Protein AF-A0A932KKS9-F1 (afdb_monomer_lite)

Structure (mmCIF, N/CA/C/O backbone):
data_AF-A0A932KKS9-F1
#
_entry.id   AF-A0A932KKS9-F1
#
loop_
_atom_site.group_PDB
_atom_site.id
_atom_site.type_symbol
_atom_site.label_atom_id
_atom_site.label_alt_id
_atom_site.label_comp_id
_atom_site.label_asym_id
_atom_site.label_entity_id
_atom_site.label_seq_id
_atom_site.pdbx_PDB_ins_code
_atom_site.Cartn_x
_atom_site.Cartn_y
_atom_site.Cartn_z
_atom_site.occupancy
_atom_site.B_iso_or_equiv
_atom_site.auth_seq_id
_atom_site.auth_comp_id
_atom_site.auth_asym_id
_atom_site.auth_atom_id
_atom_site.pdbx_PDB_model_num
ATOM 1 N N . MET A 1 1 ? -24.012 4.865 0.139 1.00 35.81 1 MET A N 1
ATOM 2 C CA . MET A 1 1 ? -23.047 5.985 0.243 1.00 35.81 1 MET A CA 1
ATOM 3 C C . MET A 1 1 ? -22.101 5.724 1.407 1.00 35.81 1 MET A C 1
ATOM 5 O O . MET A 1 1 ? -22.571 5.318 2.461 1.00 35.81 1 MET A O 1
ATOM 9 N N . LEU A 1 2 ? -20.787 5.906 1.229 1.00 42.94 2 LEU A N 1
ATOM 10 C CA . LEU A 1 2 ? -19.841 5.886 2.353 1.00 42.94 2 LEU A CA 1
ATOM 11 C C . LEU A 1 2 ? -20.163 7.050 3.305 1.00 42.94 2 LEU A C 1
ATOM 13 O O . LEU A 1 2 ? -20.509 8.124 2.812 1.00 42.94 2 LEU A O 1
ATOM 17 N N . PRO A 1 3 ? -19.999 6.903 4.630 1.00 50.28 3 PRO A N 1
ATOM 18 C CA . PRO A 1 3 ? -20.124 8.040 5.528 1.00 50.28 3 PRO A CA 1
ATOM 19 C C . PRO A 1 3 ? -19.064 9.078 5.148 1.00 50.28 3 PRO A C 1
ATOM 21 O O . PRO A 1 3 ? -17.864 8.789 5.191 1.00 50.28 3 PRO A O 1
ATOM 24 N N . THR A 1 4 ? -19.499 10.283 4.778 1.00 53.38 4 THR A N 1
ATOM 25 C CA . THR A 1 4 ? -18.657 11.426 4.375 1.00 53.38 4 THR A CA 1
ATOM 26 C C . THR A 1 4 ? -17.531 11.690 5.386 1.00 53.38 4 THR A C 1
ATOM 28 O O . THR A 1 4 ? -16.414 12.059 5.018 1.00 53.38 4 THR A O 1
ATOM 31 N N . ASN A 1 5 ? -17.787 11.378 6.661 1.00 62.34 5 ASN A N 1
ATOM 32 C CA . ASN A 1 5 ? -16.818 11.446 7.750 1.00 62.34 5 ASN A CA 1
ATOM 33 C C . ASN A 1 5 ? -15.598 10.542 7.553 1.00 62.34 5 ASN A C 1
ATOM 35 O O . ASN A 1 5 ? -14.487 10.985 7.818 1.00 62.34 5 ASN A O 1
ATOM 39 N N . ILE A 1 6 ? -15.745 9.316 7.040 1.00 58.53 6 ILE A N 1
ATOM 40 C CA . ILE A 1 6 ? -14.592 8.413 6.904 1.00 58.53 6 ILE A CA 1
ATOM 41 C C . ILE A 1 6 ? -13.647 8.913 5.808 1.00 58.53 6 ILE A C 1
ATOM 43 O O . ILE A 1 6 ? -12.434 8.859 5.979 1.00 58.53 6 ILE A O 1
ATOM 47 N N . ILE A 1 7 ? -14.177 9.426 4.694 1.00 58.31 7 ILE A N 1
ATOM 48 C CA . ILE A 1 7 ? -13.353 9.976 3.604 1.00 58.31 7 ILE A CA 1
ATOM 49 C C . ILE A 1 7 ? -12.610 11.233 4.079 1.00 58.31 7 ILE A C 1
ATOM 51 O O . ILE A 1 7 ? -11.415 11.382 3.815 1.00 58.31 7 ILE A O 1
ATOM 55 N N . ASN A 1 8 ? -13.285 12.116 4.817 1.00 65.19 8 ASN A N 1
ATOM 56 C CA . ASN A 1 8 ? -12.672 13.332 5.349 1.00 65.19 8 ASN A CA 1
ATOM 57 C C . ASN A 1 8 ? -11.624 13.035 6.431 1.00 65.19 8 ASN A C 1
ATOM 59 O O . ASN A 1 8 ? -10.540 13.619 6.399 1.00 65.19 8 ASN A O 1
ATOM 63 N N . SER A 1 9 ? -11.895 12.093 7.337 1.00 65.44 9 SER A N 1
ATOM 64 C CA . SER A 1 9 ? -10.921 11.622 8.329 1.00 65.44 9 SER A CA 1
ATOM 65 C C . SER A 1 9 ? -9.707 10.980 7.662 1.00 65.44 9 SER A C 1
ATOM 67 O O . SER A 1 9 ? -8.576 11.274 8.040 1.00 65.44 9 SER A O 1
ATOM 69 N N . TYR A 1 10 ? -9.926 10.190 6.607 1.00 67.81 10 TYR A N 1
ATOM 70 C CA . TYR A 1 10 ? -8.861 9.581 5.812 1.00 67.81 10 TYR A CA 1
ATOM 71 C C . TYR A 1 10 ? -7.950 10.639 5.177 1.00 67.81 10 TYR A C 1
ATOM 73 O O . TYR A 1 10 ? -6.737 10.608 5.369 1.00 67.81 10 TYR A O 1
ATOM 81 N N . LYS A 1 11 ? -8.528 11.636 4.489 1.00 69.50 11 LYS A N 1
ATOM 82 C CA . LYS A 1 11 ? -7.768 12.748 3.892 1.00 69.50 11 LYS A CA 1
ATOM 83 C C . LYS A 1 11 ? -6.979 13.537 4.940 1.00 69.50 11 LYS A C 1
ATOM 85 O O . LYS A 1 11 ? -5.802 13.821 4.723 1.00 69.50 11 LYS A O 1
ATOM 90 N N . LYS A 1 12 ? -7.599 13.861 6.082 1.00 73.31 12 LYS A N 1
ATOM 91 C CA . LYS A 1 12 ? -6.939 14.586 7.179 1.00 73.31 12 LYS A CA 1
ATOM 92 C C . LYS A 1 12 ? -5.760 13.800 7.755 1.00 73.31 12 LYS A C 1
ATOM 94 O O . LYS A 1 12 ? -4.700 14.383 7.959 1.00 73.31 12 LYS A O 1
ATOM 99 N N . LEU A 1 13 ? -5.918 12.496 7.977 1.00 73.62 13 LEU A N 1
ATOM 100 C CA . LEU A 1 13 ? -4.878 11.650 8.568 1.00 73.62 13 LEU A CA 1
ATOM 101 C C . LEU A 1 13 ? -3.695 11.460 7.609 1.00 73.62 13 LEU A C 1
ATOM 103 O O . LEU A 1 13 ? -2.547 11.654 8.007 1.00 73.62 13 LEU A O 1
ATOM 107 N N . VAL A 1 14 ? -3.968 11.208 6.323 1.00 74.88 14 VAL A N 1
ATOM 108 C CA . VAL A 1 14 ? -2.935 11.156 5.273 1.00 74.88 14 VAL A CA 1
ATOM 109 C C . VAL A 1 14 ? -2.135 12.459 5.225 1.00 74.88 14 VAL A C 1
ATOM 111 O O . VAL A 1 14 ? -0.903 12.427 5.248 1.00 74.88 14 VAL A O 1
ATOM 114 N N . GLN A 1 15 ? -2.824 13.602 5.181 1.00 79.25 15 GLN A N 1
ATOM 115 C CA . GLN A 1 15 ? -2.188 14.911 5.048 1.00 79.25 15 GLN A CA 1
ATOM 116 C C . GLN A 1 15 ? -1.385 15.305 6.294 1.00 79.25 15 GLN A C 1
ATOM 118 O O . GLN A 1 15 ? -0.313 15.891 6.163 1.00 79.25 15 GLN A O 1
ATOM 123 N N . LYS A 1 16 ? -1.894 14.990 7.491 1.00 79.88 16 LYS A N 1
ATOM 124 C CA . LYS A 1 16 ? -1.293 15.396 8.766 1.00 79.88 16 LYS A CA 1
ATOM 125 C C . LYS A 1 16 ? -0.158 14.476 9.215 1.00 79.88 16 LYS A C 1
ATOM 127 O O . LYS A 1 16 ? 0.813 14.963 9.779 1.00 79.88 16 LYS A O 1
ATOM 132 N N . GLU A 1 17 ? -0.264 13.168 8.985 1.00 76.50 17 GLU A N 1
ATOM 133 C CA . GLU A 1 17 ? 0.654 12.192 9.591 1.00 76.50 17 GLU A CA 1
ATOM 134 C C . GLU A 1 17 ? 1.556 11.465 8.588 1.00 76.50 17 GLU A C 1
ATOM 136 O O . GLU A 1 17 ? 2.693 11.121 8.914 1.00 76.50 17 GLU A O 1
ATOM 141 N N . CYS A 1 18 ? 1.089 11.241 7.357 1.00 73.56 18 CYS A N 1
ATOM 142 C CA . CYS A 1 18 ? 1.836 10.450 6.375 1.00 73.56 18 CYS A CA 1
ATOM 143 C C . CYS A 1 18 ? 2.631 11.326 5.405 1.00 73.56 18 CYS A C 1
ATOM 145 O O . CYS A 1 18 ? 3.827 11.125 5.223 1.00 73.56 18 CYS A O 1
ATOM 147 N N . ILE A 1 19 ? 2.011 12.342 4.798 1.00 79.12 19 ILE A N 1
ATOM 148 C CA . ILE A 1 19 ? 2.701 13.216 3.831 1.00 79.12 19 ILE A CA 1
ATOM 149 C C . ILE A 1 19 ? 3.947 13.922 4.410 1.00 79.12 19 ILE A C 1
ATOM 151 O O . ILE A 1 19 ? 4.940 14.030 3.677 1.00 79.12 19 ILE A O 1
ATOM 155 N N . PRO A 1 20 ? 3.962 14.371 5.681 1.00 81.94 20 PRO A N 1
ATOM 156 C CA . PRO A 1 20 ? 5.148 14.997 6.269 1.00 81.94 20 PRO A CA 1
ATOM 157 C C . PRO A 1 20 ? 6.303 14.019 6.528 1.00 81.94 20 PRO A C 1
ATOM 159 O O . PRO A 1 20 ? 7.463 14.413 6.467 1.00 81.94 20 PRO A O 1
ATOM 162 N N . THR A 1 21 ? 6.016 12.737 6.779 1.00 81.69 21 THR A N 1
ATOM 163 C CA . THR A 1 21 ? 7.035 11.717 7.103 1.00 81.69 21 THR A CA 1
ATOM 164 C C . THR A 1 21 ? 7.651 11.064 5.856 1.00 81.69 21 THR A C 1
ATOM 166 O O . THR A 1 21 ? 8.684 10.379 5.932 1.00 81.69 21 THR A O 1
ATOM 169 N N . ILE A 1 22 ? 7.040 11.308 4.692 1.00 83.00 22 ILE A N 1
ATOM 170 C CA . ILE A 1 22 ? 7.442 10.795 3.383 1.00 83.00 22 ILE A CA 1
ATOM 171 C C . ILE A 1 22 ? 8.274 11.840 2.636 1.00 83.00 22 ILE A C 1
ATOM 173 O O . ILE A 1 22 ? 7.859 12.986 2.448 1.00 83.00 22 ILE A O 1
ATOM 177 N N . ARG A 1 23 ? 9.441 11.416 2.136 1.00 86.06 23 ARG A N 1
ATOM 178 C CA . ARG A 1 23 ? 10.319 12.261 1.311 1.00 86.06 23 ARG A CA 1
ATOM 179 C C . ARG A 1 23 ? 9.577 12.721 0.051 1.00 86.06 23 ARG A C 1
ATOM 181 O O . ARG A 1 23 ? 8.859 11.931 -0.558 1.00 86.06 23 ARG A O 1
ATOM 188 N N . LEU A 1 24 ? 9.801 13.962 -0.390 1.00 82.25 24 LEU A N 1
ATOM 189 C CA . LEU A 1 24 ? 9.116 14.564 -1.548 1.00 82.25 24 LEU A CA 1
ATOM 190 C C . LEU A 1 24 ? 9.121 13.663 -2.797 1.00 82.25 24 LEU A C 1
ATOM 192 O O . LEU A 1 24 ? 8.064 13.434 -3.386 1.00 82.25 24 LEU A O 1
ATOM 196 N N . GLY A 1 25 ? 10.268 13.063 -3.138 1.00 84.12 25 GLY A N 1
ATOM 197 C CA . GLY A 1 25 ? 10.393 12.152 -4.286 1.00 84.12 25 GLY A CA 1
ATOM 198 C C . GLY A 1 25 ? 9.574 10.855 -4.178 1.00 84.12 25 GLY A C 1
ATOM 199 O O . GLY A 1 25 ? 9.229 10.255 -5.191 1.00 84.12 25 GLY A O 1
ATOM 200 N N . GLN A 1 26 ? 9.202 10.438 -2.966 1.00 83.94 26 GLN A N 1
ATOM 201 C CA . GLN A 1 26 ? 8.455 9.204 -2.700 1.00 83.94 26 GLN A CA 1
ATOM 202 C C . GLN A 1 26 ? 6.936 9.426 -2.607 1.00 83.94 26 GLN A C 1
ATOM 204 O O . GLN A 1 26 ? 6.168 8.464 -2.616 1.00 83.94 26 GLN A O 1
ATOM 209 N N . ARG A 1 27 ? 6.465 10.681 -2.570 1.00 85.06 27 ARG A N 1
ATOM 210 C CA . ARG A 1 27 ? 5.034 10.999 -2.410 1.00 85.06 27 ARG A CA 1
ATOM 211 C C . ARG A 1 27 ? 4.170 10.447 -3.538 1.00 85.06 27 ARG A C 1
ATOM 213 O O . ARG A 1 27 ? 3.116 9.882 -3.273 1.00 85.06 27 ARG A O 1
ATOM 220 N N . ARG A 1 28 ? 4.624 10.548 -4.793 1.00 86.25 28 ARG A N 1
ATOM 221 C CA . ARG A 1 28 ? 3.891 10.007 -5.957 1.00 86.25 28 ARG A CA 1
ATOM 222 C C . ARG A 1 28 ? 3.692 8.496 -5.851 1.00 86.25 28 ARG A C 1
ATOM 224 O O . ARG A 1 28 ? 2.654 7.973 -6.241 1.00 86.25 28 ARG A O 1
ATOM 231 N N . GLN A 1 29 ? 4.690 7.809 -5.312 1.00 86.94 29 GLN A N 1
ATOM 232 C CA . GLN A 1 29 ? 4.664 6.369 -5.122 1.00 86.94 29 GLN A CA 1
ATOM 233 C C . GLN A 1 29 ? 3.749 5.965 -3.964 1.00 86.94 29 GLN A C 1
ATOM 235 O O . GLN A 1 29 ? 2.964 5.032 -4.097 1.00 86.94 29 GLN A O 1
ATOM 240 N N . PHE A 1 30 ? 3.788 6.714 -2.863 1.00 84.00 30 PHE A N 1
ATOM 241 C CA . PHE A 1 30 ? 2.855 6.530 -1.758 1.00 84.00 30 PHE A CA 1
ATOM 242 C C . PHE A 1 30 ? 1.398 6.751 -2.181 1.00 84.00 30 PHE A C 1
ATOM 244 O O . PHE A 1 30 ? 0.544 5.921 -1.891 1.00 84.00 30 PHE A O 1
ATOM 251 N N . LEU A 1 31 ? 1.117 7.829 -2.922 1.00 84.06 31 LEU A N 1
ATOM 252 C CA . LEU A 1 31 ? -0.222 8.124 -3.443 1.00 84.06 31 LEU A CA 1
ATOM 253 C C . LEU A 1 31 ? -0.712 7.053 -4.423 1.00 84.06 31 LEU A C 1
ATOM 255 O O . LEU A 1 31 ? -1.895 6.724 -4.432 1.00 84.06 31 LEU A O 1
ATOM 259 N N . PHE A 1 32 ? 0.189 6.480 -5.225 1.00 86.94 32 PHE A N 1
ATOM 260 C CA . PHE A 1 32 ? -0.134 5.310 -6.037 1.00 86.94 32 PHE A CA 1
ATOM 261 C C . PHE A 1 32 ? -0.585 4.134 -5.159 1.00 86.94 32 PHE A C 1
ATOM 263 O O . PHE A 1 32 ? -1.644 3.573 -5.419 1.00 86.94 32 PHE A O 1
ATOM 270 N N . GLY A 1 33 ? 0.163 3.808 -4.099 1.00 83.44 33 GLY A N 1
ATOM 271 C CA . GLY A 1 33 ? -0.197 2.737 -3.164 1.00 83.44 33 GLY A CA 1
ATOM 272 C C . GLY A 1 33 ? -1.531 2.974 -2.460 1.00 83.44 33 GLY A C 1
ATOM 273 O O . GLY A 1 33 ? -2.362 2.076 -2.401 1.00 83.44 33 GLY A O 1
ATOM 274 N N . LEU A 1 34 ? -1.768 4.207 -2.014 1.00 80.31 34 LEU A N 1
ATOM 275 C CA . LEU A 1 34 ? -3.026 4.649 -1.416 1.00 80.31 34 LEU A CA 1
ATOM 276 C C . LEU A 1 34 ? -4.219 4.430 -2.365 1.00 80.31 34 LEU A C 1
ATOM 278 O O . LEU A 1 34 ? -5.262 3.912 -1.981 1.00 80.31 34 LEU A O 1
ATOM 282 N N . ASN A 1 35 ? -4.070 4.796 -3.636 1.00 81.19 35 ASN A N 1
ATOM 283 C CA . ASN A 1 35 ? -5.147 4.632 -4.609 1.00 81.19 35 ASN A CA 1
ATOM 284 C C . ASN A 1 35 ? -5.360 3.168 -5.001 1.00 81.19 35 ASN A C 1
ATOM 286 O O . ASN A 1 35 ? -6.502 2.723 -5.085 1.00 81.19 35 ASN A O 1
ATOM 290 N N . ALA A 1 36 ? -4.276 2.428 -5.235 1.00 82.06 36 ALA A N 1
ATOM 291 C CA . ALA A 1 36 ? -4.348 1.048 -5.691 1.00 82.06 36 ALA A CA 1
ATOM 292 C C . ALA A 1 36 ? -4.855 0.109 -4.589 1.00 82.06 36 ALA A C 1
ATOM 294 O O . ALA A 1 36 ? -5.689 -0.747 -4.856 1.00 82.06 36 ALA A O 1
ATOM 295 N N . LEU A 1 37 ? -4.388 0.267 -3.351 1.00 80.00 37 LEU A N 1
ATOM 296 C CA . LEU A 1 37 ? -4.654 -0.701 -2.284 1.00 80.00 37 LEU A CA 1
ATOM 297 C C . LEU A 1 37 ? -5.811 -0.301 -1.372 1.00 80.00 37 LEU A C 1
ATOM 299 O O . LEU A 1 37 ? -6.350 -1.168 -0.695 1.00 80.00 37 LEU A O 1
ATOM 303 N N . SER A 1 38 ? -6.184 0.982 -1.347 1.00 73.81 38 SER A N 1
ATOM 304 C CA . SER A 1 38 ? -6.982 1.532 -0.241 1.00 73.81 38 SER A CA 1
ATOM 305 C C . SER A 1 38 ? -8.241 2.268 -0.652 1.00 73.81 38 SER A C 1
ATOM 307 O O . SER A 1 38 ? -9.242 2.252 0.065 1.00 73.81 38 SER A O 1
ATOM 309 N N . ALA A 1 39 ? -8.211 2.938 -1.801 1.00 71.88 39 ALA A N 1
ATOM 310 C CA . ALA A 1 39 ? -9.361 3.682 -2.304 1.00 71.88 39 ALA A CA 1
ATOM 311 C C . ALA A 1 39 ? -10.438 2.774 -2.927 1.00 71.88 39 ALA A C 1
ATOM 313 O O . ALA A 1 39 ? -11.525 3.256 -3.245 1.00 71.88 39 ALA A O 1
ATOM 314 N N . ARG A 1 40 ? -10.142 1.484 -3.127 1.00 73.12 40 ARG A N 1
ATOM 315 C CA . ARG A 1 40 ? -10.967 0.526 -3.878 1.00 73.12 40 ARG A CA 1
ATOM 316 C C . ARG A 1 40 ? -10.999 -0.850 -3.199 1.00 73.12 40 ARG A C 1
ATOM 318 O O . ARG A 1 40 ? -10.164 -1.102 -2.322 1.00 73.12 40 ARG A O 1
ATOM 325 N N . PRO A 1 41 ? -11.929 -1.741 -3.597 1.00 75.56 41 PRO A N 1
ATOM 326 C CA . PRO A 1 41 ? -11.926 -3.114 -3.113 1.00 75.56 41 PRO A CA 1
ATOM 327 C C . PRO A 1 41 ? -10.645 -3.814 -3.553 1.00 75.56 41 PRO A C 1
ATOM 329 O O . PRO A 1 41 ? -10.104 -3.517 -4.621 1.00 75.56 41 PRO A O 1
ATOM 332 N N . PHE A 1 42 ? -10.147 -4.728 -2.729 1.00 79.75 42 PHE A N 1
ATOM 333 C CA . PHE A 1 42 ? -8.968 -5.508 -3.074 1.00 79.75 42 PHE A CA 1
ATOM 334 C C . PHE A 1 42 ? -9.378 -6.824 -3.697 1.00 79.75 42 PHE A C 1
ATOM 336 O O . PHE A 1 42 ? -10.031 -7.636 -3.048 1.00 79.75 42 PHE A O 1
ATOM 343 N N . VAL A 1 43 ? -8.981 -6.989 -4.956 1.00 81.12 43 VAL A N 1
ATOM 344 C CA . VAL 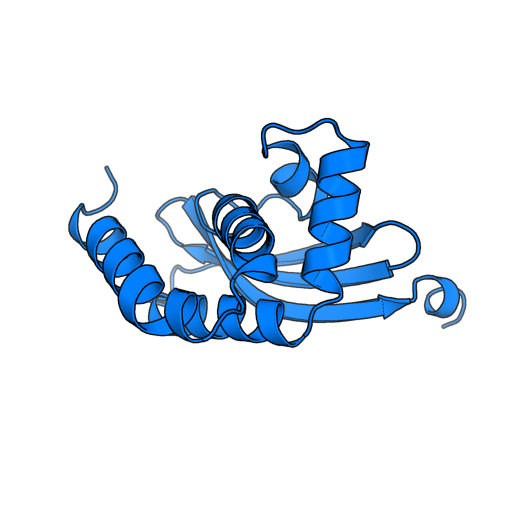A 1 43 ? -9.172 -8.220 -5.725 1.00 81.12 43 VAL A CA 1
ATOM 345 C C . VAL A 1 43 ? -7.858 -8.994 -5.773 1.00 81.12 43 VAL A C 1
ATOM 347 O O . VAL A 1 43 ? -7.811 -10.153 -5.391 1.00 81.12 43 VAL A O 1
ATOM 350 N N . SER A 1 44 ? -6.787 -8.330 -6.203 1.00 84.88 44 SER A N 1
ATOM 351 C CA . SER A 1 44 ? -5.402 -8.803 -6.111 1.00 84.88 44 SER A CA 1
ATOM 352 C C . SER A 1 44 ? -4.462 -7.620 -6.297 1.00 84.88 44 SER A C 1
ATOM 354 O O . SER A 1 44 ? -4.864 -6.592 -6.855 1.00 84.88 44 SER A O 1
ATOM 356 N N . LEU A 1 45 ? -3.198 -7.745 -5.896 1.00 84.00 45 LEU A N 1
ATOM 357 C CA . LEU A 1 45 ? -2.185 -6.714 -6.126 1.00 84.00 45 LEU A CA 1
ATOM 358 C C . LEU A 1 45 ? -2.080 -6.359 -7.612 1.00 84.00 45 LEU A C 1
ATOM 360 O O . LEU A 1 45 ? -2.043 -5.181 -7.969 1.00 84.00 45 LEU A O 1
ATOM 364 N N . ASN A 1 46 ? -2.076 -7.371 -8.481 1.00 84.38 46 ASN A N 1
ATOM 365 C CA . ASN A 1 46 ? -1.972 -7.195 -9.928 1.00 84.38 46 ASN A CA 1
ATOM 366 C C . ASN A 1 46 ? -3.203 -6.504 -10.524 1.00 84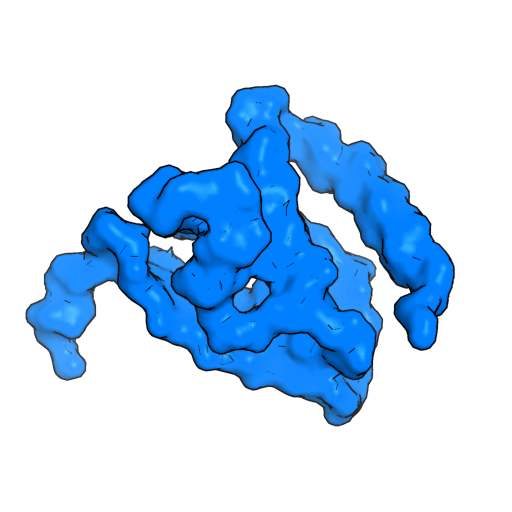.38 46 ASN A C 1
ATOM 368 O O . ASN A 1 46 ? -3.068 -5.556 -11.300 1.00 84.38 46 ASN A O 1
ATOM 372 N N . SER A 1 47 ? -4.404 -6.953 -10.150 1.00 84.00 47 SER A N 1
ATOM 373 C CA . SER A 1 47 ? -5.649 -6.349 -10.627 1.00 84.00 47 SER A CA 1
ATOM 374 C C . SER A 1 47 ? -5.735 -4.890 -10.182 1.00 84.00 47 SER A C 1
ATOM 376 O O . SER A 1 47 ? -5.869 -3.984 -11.005 1.00 84.00 47 SER A O 1
ATOM 378 N N . ASN A 1 48 ? -5.512 -4.640 -8.890 1.00 86.00 48 ASN A N 1
ATOM 379 C CA . ASN A 1 48 ? -5.561 -3.307 -8.310 1.00 86.00 48 ASN A CA 1
ATOM 380 C C . ASN A 1 48 ? -4.493 -2.371 -8.896 1.00 86.00 48 ASN A C 1
ATOM 382 O O . ASN A 1 48 ? -4.803 -1.209 -9.174 1.00 86.00 48 ASN A O 1
ATOM 386 N N . ALA A 1 49 ? -3.275 -2.861 -9.160 1.00 84.75 49 ALA A N 1
ATOM 387 C CA . ALA A 1 49 ? -2.229 -2.091 -9.833 1.00 84.75 49 ALA A CA 1
ATOM 388 C C . ALA A 1 49 ? -2.672 -1.626 -11.228 1.00 84.75 49 ALA A C 1
ATOM 390 O O . ALA A 1 49 ? -2.511 -0.450 -11.554 1.00 84.75 49 ALA A O 1
ATOM 391 N N . ARG A 1 50 ? -3.276 -2.515 -12.030 1.00 83.44 50 ARG A N 1
ATOM 392 C CA . ARG A 1 50 ? -3.766 -2.200 -13.387 1.00 83.44 50 ARG A CA 1
ATOM 393 C C . ARG A 1 50 ? -4.914 -1.201 -13.399 1.00 83.44 50 ARG A C 1
ATOM 395 O O . ARG A 1 50 ? -5.120 -0.531 -14.403 1.00 83.44 50 ARG A O 1
ATOM 402 N N . THR A 1 51 ? -5.645 -1.070 -12.295 1.00 79.69 51 THR A N 1
ATOM 403 C CA . THR A 1 51 ? -6.691 -0.045 -12.191 1.00 79.69 51 THR A CA 1
ATOM 404 C C . THR A 1 51 ? -6.142 1.375 -12.013 1.00 79.69 51 THR A C 1
ATOM 406 O O . THR A 1 51 ? -6.908 2.343 -12.082 1.00 79.69 51 THR A O 1
ATOM 409 N N . ALA A 1 52 ? -4.836 1.528 -11.769 1.00 70.31 52 ALA A N 1
ATOM 410 C CA . ALA A 1 52 ? -4.174 2.820 -11.839 1.00 70.31 52 ALA A CA 1
ATOM 411 C C . ALA A 1 52 ? -4.027 3.240 -13.309 1.00 70.31 52 ALA A C 1
ATOM 413 O O . ALA A 1 52 ? -3.739 2.406 -14.156 1.00 70.31 52 AL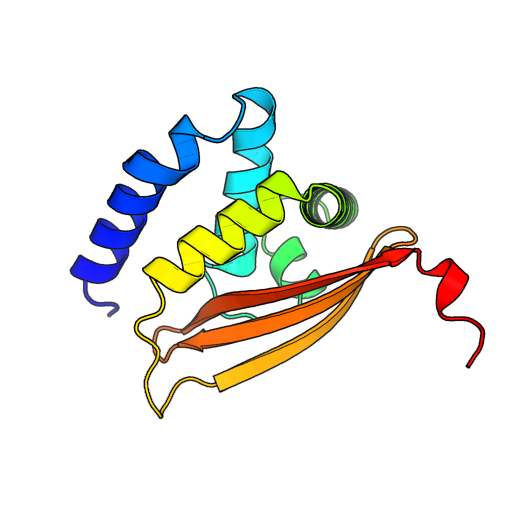A A O 1
ATOM 414 N N . HIS A 1 53 ? -4.191 4.531 -13.608 1.00 75.38 53 HIS A N 1
ATOM 415 C CA . HIS A 1 53 ? -4.134 5.098 -14.965 1.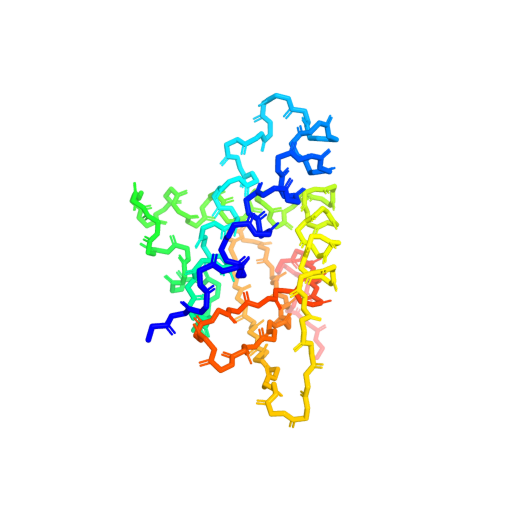00 75.38 53 HIS A CA 1
ATOM 416 C C . HIS A 1 53 ? -2.714 5.068 -15.581 1.00 75.38 53 HIS A C 1
ATOM 418 O O . HIS A 1 53 ? -2.127 6.106 -15.879 1.00 75.38 53 HIS A O 1
ATOM 424 N N . PHE A 1 54 ? -2.131 3.881 -15.727 1.00 80.12 54 PHE A N 1
ATOM 425 C CA . PHE A 1 54 ? -0.821 3.611 -16.310 1.00 80.12 54 PHE A CA 1
ATOM 426 C C . PHE A 1 54 ? -0.912 2.386 -17.226 1.00 80.12 54 PHE A C 1
ATOM 428 O O . PHE A 1 54 ? -1.805 1.554 -17.074 1.00 80.12 54 PHE A O 1
ATOM 435 N N . SER A 1 55 ? 0.036 2.243 -18.157 1.00 84.56 55 SER A N 1
ATOM 436 C CA . SER A 1 55 ? 0.193 0.986 -18.897 1.00 84.56 55 SER A CA 1
ATOM 437 C C . SER A 1 55 ? 0.480 -0.169 -17.931 1.00 84.56 55 SER A C 1
ATOM 439 O O . SER A 1 55 ? 1.033 0.042 -16.848 1.00 84.56 55 SER A O 1
ATOM 441 N N . ARG A 1 56 ? 0.135 -1.402 -18.324 1.00 80.88 56 ARG A N 1
ATOM 442 C CA . ARG A 1 56 ? 0.296 -2.597 -17.478 1.00 8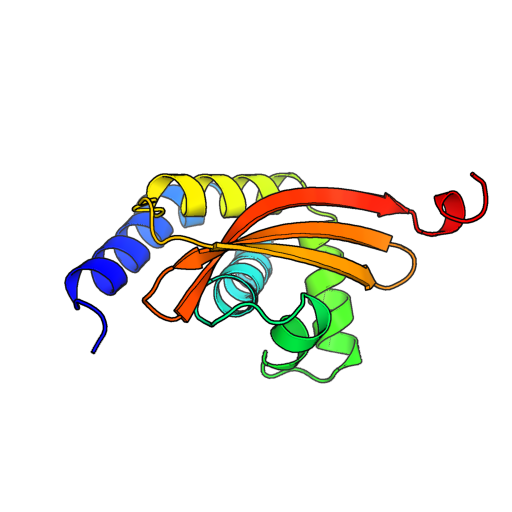0.88 56 ARG A CA 1
ATOM 443 C C . ARG A 1 56 ? 1.710 -2.725 -16.902 1.00 80.88 56 ARG A C 1
ATOM 445 O O . ARG A 1 56 ? 1.863 -2.816 -15.688 1.00 80.88 56 ARG A O 1
ATOM 452 N N . SER A 1 57 ? 2.731 -2.644 -17.753 1.00 82.81 57 SER A N 1
ATOM 453 C CA . SER A 1 57 ? 4.135 -2.733 -17.335 1.00 82.81 57 SER A CA 1
ATOM 454 C C . SER A 1 57 ? 4.535 -1.596 -16.391 1.00 82.81 57 SER A C 1
ATOM 456 O O . SER A 1 57 ? 5.235 -1.811 -15.403 1.00 82.81 57 SER A O 1
ATOM 458 N N . ALA A 1 58 ? 4.053 -0.373 -16.635 1.00 83.12 58 ALA A N 1
ATOM 459 C CA . ALA A 1 58 ? 4.324 0.763 -15.763 1.00 83.12 58 ALA A CA 1
ATOM 460 C C . ALA A 1 58 ? 3.632 0.626 -14.397 1.00 83.12 58 ALA A C 1
ATOM 462 O O . ALA A 1 58 ? 4.216 1.012 -13.380 1.00 83.12 58 ALA A O 1
ATOM 463 N N . ALA A 1 59 ? 2.416 0.080 -14.362 1.00 84.88 59 ALA A N 1
ATOM 464 C CA . ALA A 1 59 ? 1.671 -0.199 -13.140 1.00 84.88 59 ALA A CA 1
ATOM 465 C C . ALA A 1 59 ? 2.351 -1.288 -12.297 1.00 84.88 59 ALA A C 1
ATOM 467 O O . ALA A 1 59 ? 2.608 -1.064 -11.114 1.00 84.88 59 ALA A O 1
ATOM 468 N N . GLU A 1 60 ? 2.724 -2.409 -12.917 1.00 84.62 60 GLU A N 1
ATOM 469 C CA . GLU A 1 60 ? 3.459 -3.510 -12.279 1.00 84.62 60 GLU A CA 1
ATOM 470 C C . GLU A 1 60 ? 4.814 -3.016 -11.740 1.00 84.62 60 GLU A C 1
ATOM 472 O O . GLU A 1 60 ? 5.113 -3.193 -10.562 1.00 84.62 60 GLU A O 1
ATOM 477 N N . CYS A 1 61 ? 5.582 -2.248 -12.523 1.00 85.56 61 CYS A N 1
ATOM 478 C CA . CYS A 1 61 ? 6.833 -1.632 -12.063 1.00 85.56 61 CYS A CA 1
ATOM 479 C C . CYS A 1 61 ? 6.645 -0.632 -10.910 1.00 85.56 61 CYS A C 1
ATOM 481 O O . CYS A 1 61 ? 7.543 -0.448 -10.083 1.00 85.56 61 CYS A O 1
ATOM 483 N N . LYS A 1 62 ? 5.530 0.105 -10.861 1.00 86.81 62 LYS A N 1
ATOM 484 C CA . LYS A 1 62 ? 5.238 1.028 -9.749 1.00 86.81 62 LYS A CA 1
ATOM 485 C C . LYS A 1 62 ? 4.860 0.274 -8.484 1.00 86.81 62 LYS A C 1
ATOM 487 O O . LYS A 1 62 ? 5.340 0.646 -7.413 1.00 86.81 62 LYS A O 1
ATOM 492 N N . MET A 1 63 ? 4.068 -0.784 -8.628 1.00 87.25 63 MET A N 1
ATOM 493 C CA . MET A 1 63 ? 3.711 -1.682 -7.540 1.00 87.25 63 MET A CA 1
ATOM 494 C C . MET A 1 63 ? 4.957 -2.386 -6.996 1.00 87.25 63 MET A C 1
ATOM 496 O O . MET A 1 63 ? 5.249 -2.242 -5.817 1.00 87.25 63 MET A O 1
ATOM 500 N N . ALA A 1 64 ? 5.794 -2.974 -7.852 1.00 86.00 64 ALA A N 1
ATOM 501 C CA . ALA A 1 64 ? 7.074 -3.573 -7.467 1.00 86.00 64 ALA A CA 1
ATOM 502 C C . ALA A 1 64 ? 7.957 -2.603 -6.670 1.00 86.00 64 ALA A C 1
ATOM 504 O O . ALA A 1 64 ? 8.446 -2.924 -5.591 1.00 86.00 64 ALA A O 1
ATOM 505 N N . ARG A 1 65 ? 8.134 -1.368 -7.161 1.00 87.50 65 ARG A N 1
ATOM 506 C CA . ARG A 1 65 ? 8.934 -0.365 -6.445 1.00 87.50 65 ARG A CA 1
ATOM 507 C C . ARG A 1 65 ? 8.308 0.012 -5.101 1.00 87.50 65 ARG A C 1
ATOM 509 O O . ARG A 1 65 ? 9.046 0.337 -4.175 1.00 87.50 65 ARG A O 1
ATOM 516 N N . LEU A 1 66 ? 6.973 0.066 -5.005 1.00 86.88 66 LEU A N 1
ATOM 517 C CA . LEU A 1 66 ? 6.272 0.380 -3.754 1.00 86.88 66 LEU A CA 1
ATOM 518 C C . LEU A 1 66 ? 6.515 -0.740 -2.741 1.00 86.88 66 LEU A C 1
ATOM 520 O O . LEU A 1 66 ? 6.893 -0.472 -1.604 1.00 86.88 66 LEU A O 1
ATOM 524 N N . LEU A 1 67 ? 6.372 -1.978 -3.208 1.00 84.88 67 LEU A N 1
ATOM 525 C CA . LEU A 1 67 ? 6.575 -3.214 -2.467 1.00 84.88 67 LEU A CA 1
ATOM 526 C C . LEU A 1 67 ? 8.052 -3.503 -2.162 1.00 84.88 67 LEU A C 1
ATOM 528 O O . LEU A 1 67 ? 8.322 -4.384 -1.375 1.00 84.88 67 LEU A O 1
ATOM 532 N N . ARG A 1 68 ? 9.026 -2.773 -2.709 1.00 85.75 68 ARG A N 1
ATOM 533 C CA . ARG A 1 68 ? 10.433 -2.861 -2.263 1.00 85.75 68 ARG A CA 1
ATOM 534 C C . ARG A 1 68 ? 10.816 -1.782 -1.252 1.00 85.75 68 ARG A C 1
ATOM 536 O O . ARG A 1 68 ? 11.899 -1.821 -0.679 1.00 85.75 68 ARG A O 1
ATOM 543 N N . ASN A 1 69 ? 9.964 -0.780 -1.045 1.00 86.50 69 ASN A N 1
ATOM 544 C CA . ASN A 1 69 ? 10.274 0.352 -0.183 1.00 86.50 69 ASN A CA 1
ATOM 545 C C . ASN A 1 69 ? 9.681 0.141 1.215 1.00 86.50 69 ASN A C 1
ATOM 547 O O . ASN A 1 69 ? 8.556 0.565 1.484 1.00 86.50 69 ASN A O 1
ATOM 551 N N . ALA A 1 70 ? 10.468 -0.462 2.111 1.00 83.69 70 ALA A N 1
ATOM 552 C CA . ALA A 1 70 ? 10.060 -0.792 3.481 1.00 83.69 70 ALA A CA 1
ATOM 553 C C . ALA A 1 70 ? 9.447 0.397 4.241 1.00 83.69 70 ALA A C 1
ATOM 555 O O . ALA A 1 70 ? 8.428 0.260 4.917 1.00 83.69 70 ALA A O 1
ATOM 556 N N . LYS A 1 71 ? 10.001 1.606 4.072 1.00 83.69 71 LYS A N 1
ATOM 557 C CA . LYS A 1 71 ? 9.457 2.809 4.717 1.00 83.69 71 LYS A CA 1
ATOM 558 C C . LYS A 1 71 ? 8.055 3.140 4.201 1.00 83.69 71 LYS A C 1
ATOM 560 O O . LYS A 1 71 ? 7.183 3.484 4.993 1.00 83.69 71 LYS A O 1
ATOM 565 N N . LEU A 1 72 ? 7.819 3.051 2.891 1.00 83.69 72 LEU A N 1
ATOM 566 C CA . LEU A 1 72 ? 6.495 3.314 2.319 1.00 83.69 72 LEU A CA 1
ATOM 567 C C . LEU A 1 72 ? 5.477 2.236 2.686 1.00 83.69 72 LEU A C 1
ATOM 569 O O . LEU A 1 72 ? 4.335 2.582 2.980 1.00 83.69 72 LEU A O 1
ATOM 573 N N . GLN A 1 73 ? 5.887 0.967 2.721 1.00 82.12 73 GLN A N 1
ATOM 574 C CA . GLN A 1 73 ? 5.046 -0.128 3.207 1.00 82.12 73 GLN A CA 1
ATOM 575 C C . GLN A 1 73 ? 4.600 0.123 4.650 1.00 82.12 73 GLN A C 1
ATOM 577 O O . GLN A 1 73 ? 3.406 0.129 4.929 1.00 82.12 73 GLN A O 1
ATOM 582 N N . GLN A 1 74 ? 5.542 0.420 5.551 1.00 81.25 74 GLN A N 1
ATOM 583 C CA . GLN A 1 74 ? 5.244 0.709 6.954 1.00 81.25 74 GLN A CA 1
ATOM 584 C C . GLN A 1 74 ? 4.310 1.912 7.106 1.00 81.25 74 GLN A C 1
ATOM 586 O O . GLN A 1 74 ? 3.394 1.877 7.923 1.00 81.25 74 GLN A O 1
ATOM 591 N N . GLN A 1 75 ? 4.502 2.971 6.311 1.00 78.88 75 GLN A N 1
ATOM 592 C CA . GLN A 1 75 ? 3.590 4.119 6.327 1.00 78.88 75 GLN A CA 1
ATOM 593 C C . GLN A 1 75 ? 2.193 3.751 5.822 1.00 78.88 75 GLN A C 1
ATOM 595 O O . GLN A 1 75 ? 1.212 4.213 6.399 1.00 78.88 75 GLN A O 1
ATOM 600 N N . LEU A 1 76 ? 2.083 2.907 4.790 1.00 75.44 76 LEU A N 1
ATOM 601 C CA . LEU A 1 76 ? 0.792 2.405 4.321 1.00 75.44 76 LEU A CA 1
ATOM 602 C C . LEU A 1 76 ? 0.116 1.553 5.396 1.00 75.44 76 LEU A C 1
ATOM 604 O O . LEU A 1 76 ? -1.032 1.829 5.717 1.00 75.44 76 LEU A O 1
ATOM 608 N N . VAL A 1 77 ? 0.809 0.594 6.007 1.00 73.38 77 VAL A N 1
ATOM 609 C CA . VAL A 1 77 ? 0.242 -0.241 7.080 1.00 73.38 77 VAL A CA 1
ATOM 610 C C . VAL A 1 77 ? -0.169 0.616 8.281 1.00 73.38 77 VAL A C 1
ATOM 612 O O . VAL A 1 77 ? -1.299 0.516 8.748 1.00 73.38 77 VAL A O 1
ATOM 615 N N . LYS A 1 78 ? 0.685 1.540 8.742 1.00 73.88 78 LYS A N 1
ATOM 616 C CA . LYS A 1 78 ? 0.388 2.432 9.878 1.00 73.88 78 LYS A CA 1
ATOM 617 C C . LYS A 1 78 ? -0.821 3.331 9.617 1.00 73.88 78 LYS A C 1
ATOM 619 O O . LYS A 1 78 ? -1.661 3.496 10.499 1.00 73.88 78 LYS A O 1
ATOM 624 N N . LEU A 1 79 ? -0.911 3.905 8.416 1.00 70.94 79 LEU A N 1
ATOM 625 C CA . LEU A 1 79 ? -2.076 4.670 7.976 1.00 70.94 79 LEU A CA 1
ATOM 626 C C . LEU A 1 79 ? -3.341 3.806 8.055 1.00 70.94 79 LEU A C 1
ATOM 628 O O . LEU A 1 79 ? -4.364 4.248 8.574 1.00 70.94 79 LEU A O 1
ATOM 632 N N . HIS A 1 80 ? -3.260 2.572 7.558 1.00 67.50 80 HIS A N 1
ATOM 633 C CA . HIS A 1 80 ? -4.394 1.661 7.497 1.00 67.50 80 HIS A CA 1
ATOM 634 C C . HIS A 1 80 ? -4.846 1.174 8.861 1.00 67.50 80 HIS A C 1
ATOM 636 O O . HIS A 1 80 ? -6.040 1.228 9.117 1.00 67.50 80 HIS A O 1
ATOM 642 N N . LEU A 1 81 ? -3.931 0.805 9.756 1.00 66.56 81 LEU A N 1
ATOM 643 C CA . LEU A 1 81 ? -4.262 0.395 11.123 1.00 66.56 81 LEU A CA 1
ATOM 644 C C . LEU A 1 81 ? -4.941 1.516 11.922 1.00 66.56 81 LEU A C 1
ATOM 646 O O . LEU A 1 81 ? -5.846 1.270 12.711 1.00 66.56 81 LEU A O 1
ATOM 650 N N . LYS A 1 82 ? -4.549 2.775 11.696 1.00 65.62 82 LYS A N 1
ATOM 651 C CA . LYS A 1 82 ? -5.211 3.927 12.328 1.00 65.62 82 LYS A CA 1
ATOM 652 C C . LYS A 1 82 ? -6.603 4.219 11.765 1.00 65.62 82 LYS A C 1
ATOM 654 O O . LYS A 1 82 ? -7.410 4.861 12.430 1.00 65.62 82 LYS A O 1
ATOM 659 N N . LEU A 1 83 ? -6.867 3.797 10.531 1.00 63.38 83 LEU A N 1
ATOM 660 C CA . LEU A 1 83 ? -8.134 4.024 9.829 1.00 63.38 83 LEU A CA 1
ATOM 661 C C . LEU A 1 83 ? -9.045 2.798 9.848 1.00 63.38 83 LEU A C 1
ATOM 663 O O . LEU A 1 83 ? -10.224 2.907 9.503 1.00 63.38 83 LEU A O 1
ATOM 667 N N . SER A 1 84 ? -8.512 1.643 10.233 1.00 60.56 84 SER A N 1
ATOM 668 C CA . SER A 1 84 ? -9.237 0.395 10.303 1.00 60.56 84 SER A CA 1
ATOM 669 C C . SER A 1 84 ? -10.153 0.431 11.517 1.00 60.56 84 SER A C 1
ATOM 671 O O . SER A 1 84 ? -9.772 0.066 12.623 1.00 60.56 84 SER A O 1
ATOM 673 N N . GLY A 1 85 ? -11.395 0.859 11.293 1.00 60.19 85 GLY A N 1
ATOM 674 C CA . GLY A 1 85 ? -12.533 0.524 12.147 1.00 60.19 85 GLY A CA 1
ATOM 675 C C . GLY A 1 85 ? -12.855 -0.965 12.018 1.00 60.19 85 GLY A C 1
ATOM 676 O O . GLY A 1 85 ? -13.922 -1.318 11.514 1.00 60.19 85 GLY A O 1
ATOM 677 N N . VAL A 1 86 ? -11.881 -1.817 12.370 1.00 62.06 86 VAL A N 1
ATOM 678 C CA . VAL A 1 86 ? -11.993 -3.277 12.354 1.00 62.06 86 VAL A CA 1
ATOM 679 C C . VAL A 1 86 ? -13.187 -3.650 13.214 1.00 62.06 86 VAL A C 1
ATOM 681 O O . VAL A 1 86 ? -13.292 -3.228 14.363 1.00 62.06 86 VAL A O 1
ATOM 684 N N . ASN A 1 87 ? -14.100 -4.425 12.650 1.00 63.78 87 ASN A N 1
ATOM 685 C CA . ASN A 1 87 ? -15.200 -5.005 13.397 1.00 63.78 87 ASN A CA 1
ATOM 686 C C . ASN A 1 87 ? -15.357 -6.469 12.987 1.00 63.78 87 ASN A C 1
ATOM 688 O O . ASN A 1 87 ? -14.695 -6.942 12.064 1.00 63.78 87 ASN A O 1
ATOM 692 N N . THR A 1 88 ? -16.254 -7.178 13.659 1.00 64.69 88 THR A N 1
ATOM 693 C CA . THR A 1 88 ? -16.503 -8.612 13.455 1.00 64.69 88 THR A CA 1
ATOM 694 C C . THR A 1 88 ? -16.980 -8.977 12.045 1.00 64.69 88 THR A C 1
ATOM 696 O O . THR A 1 88 ? -17.025 -10.152 11.706 1.00 64.69 88 THR A O 1
ATOM 699 N N . THR A 1 89 ? -17.324 -7.993 11.208 1.00 66.94 89 THR A N 1
ATOM 700 C CA . THR A 1 89 ? -17.762 -8.196 9.818 1.00 66.94 89 THR A CA 1
ATOM 701 C C . THR A 1 89 ? -16.683 -7.873 8.782 1.00 66.94 89 THR A C 1
ATOM 703 O O . THR A 1 89 ? -16.943 -7.959 7.582 1.00 66.94 89 THR A O 1
ATOM 706 N N . SER A 1 90 ? -15.488 -7.469 9.221 1.00 69.38 90 SER A N 1
ATOM 707 C CA . SER A 1 90 ? -14.335 -7.281 8.341 1.00 69.38 90 SER A CA 1
ATOM 708 C C . SER A 1 90 ? -13.816 -8.629 7.838 1.00 69.38 90 SER A C 1
ATOM 710 O O . SER A 1 90 ? -13.665 -9.565 8.617 1.00 69.38 90 SER A O 1
ATOM 712 N N . LEU A 1 91 ? -13.490 -8.711 6.548 1.00 74.75 91 LEU A N 1
ATOM 713 C CA . LEU A 1 91 ? -12.887 -9.899 5.933 1.00 74.75 91 LEU A CA 1
ATOM 714 C C . LEU A 1 91 ? -11.403 -9.649 5.684 1.00 74.75 91 LEU A C 1
ATOM 716 O O . LEU A 1 91 ? -11.034 -8.537 5.318 1.00 74.75 91 LEU A O 1
ATOM 720 N N . VAL A 1 92 ? -10.549 -10.655 5.860 1.00 78.94 92 VAL A N 1
ATOM 721 C CA . VAL A 1 92 ? -9.131 -10.572 5.483 1.00 78.94 92 VAL A CA 1
ATOM 722 C C . VAL A 1 92 ? -8.930 -11.340 4.185 1.00 78.94 92 VAL A C 1
ATOM 724 O O . VAL A 1 92 ? -9.082 -12.556 4.154 1.00 78.94 92 VAL A O 1
ATOM 727 N N . ASN A 1 93 ? -8.581 -10.621 3.122 1.00 83.44 93 ASN A N 1
ATOM 728 C CA . ASN A 1 93 ? -8.205 -11.202 1.841 1.00 83.44 93 ASN A CA 1
ATOM 729 C C . ASN A 1 93 ? -6.699 -11.455 1.850 1.00 83.44 93 ASN A C 1
ATOM 731 O O . ASN A 1 93 ? -5.930 -10.565 2.211 1.00 83.44 93 ASN A O 1
ATOM 735 N N . VAL A 1 94 ? -6.282 -12.644 1.429 1.00 84.88 94 VAL A N 1
ATOM 736 C CA . VAL A 1 94 ? -4.869 -12.997 1.269 1.00 84.88 94 VAL A CA 1
ATOM 737 C C . VAL A 1 94 ? -4.577 -13.086 -0.220 1.00 84.88 94 VAL A C 1
ATOM 739 O O . VAL A 1 94 ? -5.298 -13.760 -0.948 1.00 84.88 94 VAL A O 1
ATOM 742 N N . ASP A 1 95 ? -3.546 -12.386 -0.673 1.00 86.81 95 ASP A N 1
ATOM 743 C CA . ASP A 1 95 ? -3.100 -12.399 -2.061 1.00 86.81 95 ASP A CA 1
ATOM 744 C C . ASP A 1 95 ? -1.616 -12.708 -2.131 1.00 86.81 95 ASP A C 1
ATOM 746 O O . ASP A 1 95 ? -0.805 -12.154 -1.383 1.00 86.81 95 ASP A O 1
ATOM 750 N N . HIS A 1 96 ? -1.283 -13.574 -3.076 1.00 88.69 96 HIS A N 1
ATOM 751 C CA . HIS A 1 96 ? 0.079 -13.870 -3.462 1.00 88.69 96 HIS A CA 1
ATOM 752 C C . HIS A 1 96 ? 0.273 -13.406 -4.905 1.00 88.69 96 HIS A C 1
ATOM 754 O O . HIS A 1 96 ? -0.437 -13.852 -5.807 1.00 88.69 96 HIS A O 1
ATOM 760 N N . SER A 1 97 ? 1.225 -12.505 -5.130 1.00 86.38 97 SER A N 1
ATOM 761 C CA . SER A 1 97 ? 1.504 -11.958 -6.458 1.00 86.38 97 SER A CA 1
ATOM 762 C C . SER A 1 97 ? 3.000 -11.850 -6.712 1.00 86.38 97 SER A C 1
ATOM 764 O O . SER A 1 97 ? 3.772 -11.509 -5.818 1.00 86.38 97 SER A O 1
ATOM 766 N N . GLU A 1 98 ? 3.395 -12.064 -7.966 1.00 85.31 98 GLU A N 1
ATOM 767 C CA . GLU A 1 98 ? 4.768 -11.868 -8.421 1.00 85.31 98 GLU A CA 1
ATOM 768 C C . GLU A 1 98 ? 4.895 -10.598 -9.275 1.00 85.31 98 GLU A C 1
ATOM 770 O O . GLU A 1 98 ? 4.067 -10.321 -10.148 1.00 85.31 98 GLU A O 1
ATOM 775 N N . PHE A 1 99 ? 5.953 -9.825 -9.021 1.00 82.75 99 PHE A N 1
ATOM 776 C CA . PHE A 1 99 ? 6.279 -8.590 -9.728 1.00 82.75 99 PHE A CA 1
ATOM 777 C C . PHE A 1 99 ? 7.771 -8.511 -10.061 1.00 82.75 99 PHE A C 1
ATOM 779 O O . PHE A 1 99 ? 8.578 -8.163 -9.199 1.00 82.75 99 PHE A O 1
ATOM 786 N N . ASN A 1 100 ? 8.150 -8.734 -11.323 1.00 78.19 100 ASN A N 1
ATOM 787 C CA . ASN A 1 100 ? 9.529 -8.557 -11.809 1.00 78.19 100 ASN A CA 1
ATOM 788 C C . ASN A 1 100 ? 10.590 -9.203 -10.891 1.00 78.19 100 ASN A C 1
ATOM 790 O O . ASN A 1 100 ? 11.501 -8.518 -10.409 1.00 78.19 100 ASN A O 1
ATOM 794 N N . GLY A 1 101 ? 10.451 -10.495 -10.589 1.00 79.44 101 GLY A N 1
ATOM 795 C CA . GLY A 1 101 ? 11.411 -11.183 -9.725 1.00 79.44 101 GLY A CA 1
ATOM 796 C C . GLY A 1 101 ? 11.167 -10.999 -8.215 1.00 79.44 101 GLY A C 1
ATOM 797 O O . GLY A 1 101 ? 12.065 -11.247 -7.413 1.00 79.44 101 GLY A O 1
ATOM 798 N N . LEU A 1 102 ? 10.012 -10.458 -7.812 1.00 82.06 102 LEU A N 1
ATOM 799 C CA . LEU A 1 102 ? 9.633 -10.218 -6.416 1.00 82.06 102 LEU A CA 1
ATOM 800 C C . LEU A 1 102 ? 8.316 -10.933 -6.114 1.00 82.06 102 LEU A C 1
ATOM 802 O O . LEU A 1 102 ? 7.280 -10.529 -6.641 1.00 82.06 102 LEU A O 1
ATOM 806 N N . SER A 1 103 ? 8.352 -11.932 -5.242 1.00 87.62 103 SER A N 1
ATOM 807 C CA . SER A 1 103 ? 7.155 -12.558 -4.686 1.00 87.62 103 SER A CA 1
ATOM 808 C C . SER A 1 103 ? 6.652 -11.746 -3.504 1.00 87.62 103 SER A C 1
ATOM 810 O O . SER A 1 103 ? 7.430 -11.285 -2.663 1.00 87.62 103 SER A O 1
ATOM 812 N N . VAL A 1 104 ? 5.341 -11.544 -3.451 1.00 87.69 104 VAL A N 1
ATOM 813 C CA . VAL A 1 104 ? 4.692 -10.724 -2.434 1.00 87.69 104 VAL A CA 1
ATOM 814 C C . VAL A 1 104 ? 3.505 -11.464 -1.861 1.00 87.69 104 VAL A C 1
ATOM 816 O O . VAL A 1 104 ? 2.609 -11.868 -2.600 1.00 87.69 104 VAL A O 1
ATOM 819 N N . LEU A 1 105 ? 3.493 -11.565 -0.536 1.00 87.56 105 LEU A N 1
ATOM 820 C CA . LEU A 1 105 ? 2.363 -12.019 0.253 1.00 87.56 105 LEU A CA 1
ATOM 821 C C . LEU A 1 105 ? 1.720 -10.802 0.924 1.00 87.56 105 LEU A C 1
ATOM 823 O O . LEU A 1 105 ? 2.360 -10.086 1.697 1.00 87.56 105 LEU A O 1
ATOM 827 N N . LEU A 1 106 ? 0.449 -10.552 0.619 1.00 85.62 106 LEU A N 1
ATOM 828 C CA . LEU A 1 106 ? -0.315 -9.442 1.174 1.00 85.62 106 LEU A CA 1
ATOM 829 C C . LEU A 1 106 ? -1.583 -9.952 1.847 1.00 85.62 106 LEU A C 1
ATOM 831 O O . LEU A 1 106 ? -2.396 -10.630 1.230 1.00 85.62 106 LEU A O 1
ATOM 835 N N . PHE A 1 107 ? -1.799 -9.519 3.085 1.00 81.50 107 PHE A N 1
ATOM 836 C CA . PHE A 1 107 ? -3.084 -9.639 3.756 1.00 81.50 107 PHE A CA 1
ATOM 837 C C . PHE A 1 107 ? -3.726 -8.259 3.730 1.00 81.50 107 PHE A C 1
ATOM 839 O O . PHE A 1 107 ? -3.181 -7.289 4.267 1.00 81.50 107 PHE A O 1
ATOM 846 N N . ALA A 1 108 ? -4.882 -8.159 3.094 1.00 81.44 108 ALA A N 1
ATOM 847 C CA . ALA A 1 108 ? -5.648 -6.937 2.966 1.00 81.44 108 ALA A CA 1
ATOM 848 C C . ALA A 1 108 ? -7.031 -7.131 3.586 1.00 81.44 108 ALA A C 1
ATOM 850 O O . ALA A 1 108 ? -7.845 -7.917 3.116 1.00 81.44 108 ALA A O 1
ATOM 851 N N . MET A 1 109 ? -7.326 -6.382 4.640 1.00 78.38 109 MET A N 1
ATOM 852 C CA . MET A 1 109 ? -8.635 -6.395 5.267 1.00 78.38 109 MET A CA 1
ATOM 853 C C . MET A 1 109 ? -9.637 -5.592 4.434 1.00 78.38 109 MET A C 1
ATOM 855 O O . MET A 1 109 ? -9.501 -4.380 4.286 1.00 78.38 109 MET A O 1
ATOM 859 N N . GLN A 1 110 ? -10.681 -6.237 3.935 1.00 75.12 110 GLN A N 1
ATOM 860 C CA . GLN A 1 110 ? -11.805 -5.601 3.271 1.00 75.12 110 GLN A CA 1
ATOM 861 C C . GLN A 1 110 ? -12.878 -5.194 4.285 1.00 75.12 110 GLN A C 1
ATOM 863 O O . GLN A 1 110 ? -13.431 -6.002 5.029 1.00 75.12 110 GLN A O 1
ATOM 868 N N . THR A 1 111 ? -13.199 -3.905 4.285 1.00 68.81 111 THR A N 1
ATOM 869 C CA . THR A 1 111 ? -14.317 -3.346 5.052 1.00 68.81 111 THR A CA 1
ATOM 870 C C . THR A 1 111 ? -15.613 -3.409 4.235 1.00 68.81 111 THR A C 1
ATOM 872 O O . THR A 1 111 ? -15.577 -3.388 3.002 1.00 68.81 111 THR A O 1
ATOM 875 N N . ARG A 1 112 ? -16.782 -3.369 4.896 1.00 61.91 112 ARG A N 1
ATOM 876 C CA . ARG A 1 112 ? -18.107 -3.284 4.232 1.00 61.91 112 ARG A CA 1
ATOM 877 C C . ARG A 1 112 ? -18.246 -2.118 3.241 1.00 61.91 112 ARG A C 1
ATOM 879 O O . ARG A 1 112 ? -19.100 -2.152 2.366 1.00 61.91 112 ARG A O 1
ATOM 886 N N . GLY A 1 113 ? -17.399 -1.093 3.351 1.00 61.84 113 GLY A N 1
ATOM 887 C CA . GLY A 1 113 ? -17.352 0.035 2.420 1.00 61.84 113 GLY A CA 1
ATOM 888 C C . GLY A 1 113 ? -16.624 -0.249 1.104 1.00 61.84 113 GLY A C 1
ATOM 889 O O 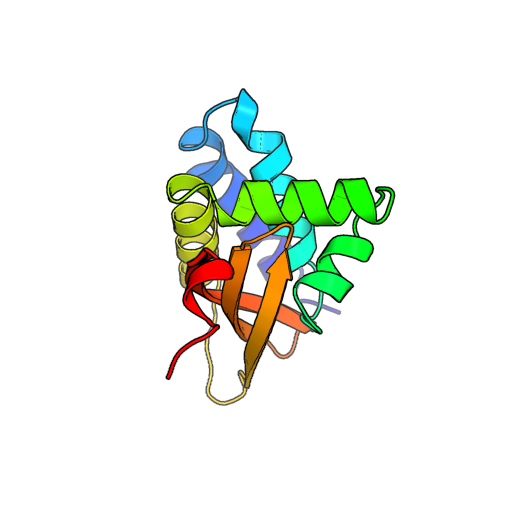. GLY A 1 113 ? -16.327 0.703 0.385 1.00 61.84 113 GLY A O 1
ATOM 890 N N . GLY A 1 114 ? -16.260 -1.506 0.828 1.00 61.31 114 GLY A N 1
ATOM 891 C CA . GLY A 1 114 ? -15.514 -1.883 -0.370 1.00 61.31 114 GLY A CA 1
ATOM 892 C C . GLY A 1 114 ? -14.110 -1.291 -0.393 1.00 61.31 114 GLY A C 1
ATOM 893 O O . GLY A 1 114 ? -13.543 -1.116 -1.454 1.00 61.31 114 GLY A O 1
ATOM 894 N N . ARG A 1 115 ? -13.540 -0.922 0.753 1.00 65.19 115 ARG A N 1
ATOM 895 C CA . ARG A 1 115 ? -12.145 -0.487 0.840 1.00 65.19 115 ARG A CA 1
ATOM 896 C C . ARG A 1 115 ? -11.349 -1.588 1.483 1.00 65.19 115 ARG A C 1
ATOM 898 O O . ARG A 1 115 ? -11.745 -2.076 2.545 1.00 65.19 115 ARG A O 1
ATOM 905 N N . ALA A 1 116 ? -10.259 -1.947 0.836 1.00 69.88 116 ALA A N 1
ATOM 906 C CA . ALA A 1 116 ? -9.306 -2.862 1.403 1.00 69.88 116 ALA A CA 1
ATOM 907 C C . ALA A 1 116 ? -8.178 -2.122 2.104 1.00 69.88 116 ALA A C 1
ATOM 909 O O . ALA A 1 116 ? -7.856 -0.983 1.789 1.00 69.88 116 ALA A O 1
ATOM 910 N N . MET A 1 117 ? -7.624 -2.754 3.120 1.00 71.81 117 MET A N 1
ATOM 911 C CA . MET A 1 117 ? -6.643 -2.154 3.998 1.00 71.81 117 MET A CA 1
ATOM 912 C C . MET A 1 117 ? -5.501 -3.147 4.147 1.00 71.81 117 MET A C 1
ATOM 914 O O . MET A 1 117 ? -5.711 -4.172 4.789 1.00 71.81 117 MET A O 1
ATOM 918 N N . PRO A 1 118 ? -4.318 -2.910 3.558 1.00 72.94 118 PRO A N 1
ATOM 919 C CA . PRO A 1 118 ? -3.178 -3.790 3.780 1.00 72.94 118 PRO A CA 1
ATOM 920 C C . PRO A 1 118 ? -2.842 -3.813 5.279 1.00 72.94 118 PRO A C 1
ATOM 922 O O . PRO A 1 118 ? -2.530 -2.773 5.860 1.00 72.94 118 PRO A O 1
ATOM 925 N N . VAL A 1 119 ? -2.955 -4.990 5.897 1.00 75.25 119 VAL A N 1
ATOM 926 C CA . VAL A 1 119 ? -2.700 -5.226 7.331 1.00 75.25 119 VAL A CA 1
ATOM 927 C C . VAL A 1 119 ? -1.394 -5.977 7.565 1.00 75.25 119 VAL A C 1
ATOM 929 O O . VAL A 1 119 ? -0.752 -5.767 8.588 1.00 75.25 119 VAL A O 1
ATOM 932 N N . TYR A 1 120 ? -0.965 -6.787 6.598 1.00 77.94 120 TYR A N 1
ATOM 933 C CA . TYR A 1 120 ? 0.334 -7.451 6.604 1.00 77.94 120 TYR A CA 1
ATOM 934 C C . TYR A 1 120 ? 0.888 -7.501 5.188 1.00 77.94 120 TYR A C 1
ATOM 936 O O . TYR A 1 120 ? 0.136 -7.704 4.233 1.00 77.94 120 TYR A O 1
ATOM 944 N N . LEU A 1 121 ? 2.195 -7.300 5.056 1.00 81.81 121 LEU A N 1
ATOM 945 C CA . LEU A 1 121 ? 2.877 -7.320 3.776 1.00 81.81 121 LEU A CA 1
ATOM 946 C C . LEU A 1 121 ? 4.284 -7.875 3.953 1.00 81.81 121 LEU A C 1
ATOM 948 O O . LEU A 1 121 ? 5.081 -7.301 4.693 1.00 81.81 121 LEU A O 1
ATOM 952 N N . GLU A 1 122 ? 4.579 -8.944 3.227 1.00 83.19 122 GLU A N 1
ATOM 953 C CA . GLU A 1 122 ? 5.898 -9.559 3.168 1.00 83.19 122 GLU A CA 1
ATOM 954 C C . GLU A 1 122 ? 6.336 -9.708 1.713 1.00 83.19 122 GLU A C 1
ATOM 956 O O . GLU A 1 122 ? 5.531 -9.977 0.818 1.00 83.19 122 GLU A O 1
ATOM 961 N N . THR A 1 123 ? 7.624 -9.481 1.469 1.00 84.94 123 THR A N 1
ATOM 962 C CA . THR A 1 123 ? 8.205 -9.571 0.132 1.00 84.94 123 THR A CA 1
ATOM 963 C C . THR A 1 123 ? 9.490 -10.367 0.163 1.00 84.94 123 THR A C 1
ATOM 965 O O . THR A 1 123 ? 10.353 -10.091 0.995 1.00 84.94 123 THR A O 1
ATOM 968 N N . MET A 1 124 ? 9.657 -11.256 -0.806 1.00 83.06 124 MET A N 1
ATOM 969 C CA . MET A 1 124 ? 10.872 -12.039 -1.003 1.00 83.06 124 MET A CA 1
ATOM 970 C C . MET A 1 124 ? 11.273 -12.029 -2.484 1.00 83.06 124 MET A C 1
ATOM 972 O O . MET A 1 124 ? 10.409 -11.894 -3.354 1.00 83.06 124 MET A O 1
ATOM 976 N N . PRO A 1 125 ? 12.566 -12.140 -2.825 1.00 81.38 125 PRO A N 1
ATOM 977 C CA . PRO A 1 125 ? 12.967 -12.346 -4.213 1.00 81.38 125 PRO A CA 1
ATOM 978 C C . PRO A 1 125 ? 12.383 -13.667 -4.732 1.00 81.38 125 PRO A C 1
ATOM 980 O O . PRO A 1 125 ? 12.485 -14.690 -4.057 1.00 81.38 125 PRO A O 1
ATOM 983 N N . SER A 1 126 ? 11.784 -13.673 -5.923 1.00 67.56 126 SER A N 1
ATOM 984 C CA . SER A 1 126 ? 11.066 -14.857 -6.417 1.00 67.56 126 SER A CA 1
ATOM 985 C C . SER A 1 126 ? 11.984 -16.019 -6.812 1.00 67.56 126 SER A C 1
ATOM 987 O O . SER A 1 126 ? 11.528 -17.158 -6.847 1.00 67.56 126 SER A O 1
ATOM 989 N N . CYS A 1 127 ? 13.295 -15.788 -6.973 1.00 61.50 127 CYS A N 1
ATOM 990 C CA . CYS A 1 127 ? 14.272 -16.869 -7.167 1.00 61.50 127 CYS A CA 1
ATOM 991 C C . CYS A 1 127 ? 14.410 -17.807 -5.953 1.00 61.50 127 CYS A C 1
ATOM 993 O O . CYS A 1 127 ? 14.983 -18.881 -6.088 1.00 61.50 127 CYS A O 1
ATOM 995 N N . PHE A 1 128 ? 13.915 -17.411 -4.775 1.00 52.19 128 PHE A N 1
ATOM 996 C CA . PHE A 1 128 ? 13.928 -18.244 -3.570 1.00 52.19 128 PHE A CA 1
ATOM 997 C C . PHE A 1 128 ? 12.675 -19.118 -3.416 1.00 52.19 128 PHE A C 1
ATOM 999 O O . PHE A 1 128 ? 12.644 -19.952 -2.520 1.00 52.19 128 PHE A O 1
ATOM 1006 N N . MET A 1 129 ? 11.658 -18.976 -4.277 1.00 49.34 129 MET A N 1
ATOM 1007 C CA . MET A 1 129 ? 10.439 -19.802 -4.207 1.00 49.34 129 MET A CA 1
ATOM 1008 C C . MET A 1 129 ? 10.511 -21.090 -5.040 1.00 49.34 129 MET A C 1
ATOM 1010 O O . MET A 1 129 ? 9.570 -21.876 -5.048 1.00 49.34 129 MET A O 1
ATOM 1014 N N . SER A 1 130 ? 11.636 -21.349 -5.706 1.00 46.47 130 SER A N 1
ATOM 1015 C CA . SER A 1 130 ? 11.942 -22.628 -6.348 1.00 46.47 130 SER A CA 1
ATOM 1016 C C . SER A 1 130 ? 12.843 -23.483 -5.451 1.00 46.47 130 SER A C 1
ATOM 1018 O O . SER A 1 130 ? 13.987 -23.731 -5.814 1.00 46.47 130 SER A O 1
ATOM 1020 N N . ALA A 1 131 ? 12.350 -23.851 -4.262 1.00 44.72 131 ALA A N 1
ATOM 1021 C CA . ALA A 1 131 ? 12.765 -25.012 -3.457 1.00 44.72 131 ALA A CA 1
ATOM 1022 C C . ALA A 1 131 ? 12.161 -24.922 -2.044 1.00 44.72 131 ALA A C 1
ATOM 1024 O O . ALA A 1 131 ? 12.772 -24.325 -1.160 1.00 44.72 131 ALA A O 1
ATOM 1025 N N . SER A 1 132 ? 10.981 -25.504 -1.817 1.00 38.75 132 SER A N 1
ATOM 1026 C CA . SER A 1 132 ? 10.637 -26.334 -0.639 1.00 38.75 132 SER A CA 1
ATOM 1027 C C . SER A 1 132 ? 9.274 -26.982 -0.853 1.00 38.75 132 SER A C 1
ATOM 1029 O O . SER A 1 132 ? 8.337 -26.248 -1.232 1.00 38.75 132 SER A O 1
#

Secondary structure (DSSP, 8-state):
---HHHHHHHHHHIIIIITTTS-GGGHHHHHHHHHHHTSS--S-HHHHHHTSSS-HHHHHHHHHHHHT-HHHHHHHHHHHHHH----TT-EEEEEEEE-SSEEEEEEEEEPTTS-EEEEEEEEEEGGGSS--

Sequence (132 aa):
MLPTNIINSYKKLVQKECIPTIRLGQRRQFLFGLNALSARPFVSLNSNARTAHFSRSAAECKMARLLRNAKLQQQLVKLHLKLSGVNTTSLVNVDHSEFNGLSVLLFAMQTRGGRAMPVYLETMPSCFMSAS

Radius of gyration: 14.6 Å; chains: 1; bounding box: 37×42×32 Å

Foldseek 3Di:
DPDPVLVVVLVCCCVPPPVVVDDPVCVVLLVLCCQLQFVAAPPELLVSLVVPPDPSLVSLVSSVVCLVDPVSVVSQLVSQVVSPPDDPPKDWDWYWDDGPQKIKIWTWIADPVRTTGTNDIDIDGNVVVPDD

pLDDT: mean 75.67, std 11.38, range [35.81, 88.69]